Protein AF-A0A7V9Q8P8-F1 (afdb_monomer)

Radius of gyration: 16.2 Å; Cα contacts (8 Å, |Δi|>4): 180; chains: 1; bounding box: 43×27×48 Å

Structure (mmCIF, N/CA/C/O backbone):
data_AF-A0A7V9Q8P8-F1
#
_entry.id   AF-A0A7V9Q8P8-F1
#
loop_
_atom_site.group_PDB
_atom_site.id
_atom_site.type_symbol
_atom_site.label_atom_id
_atom_site.label_alt_id
_atom_site.label_comp_id
_atom_site.label_asym_id
_atom_site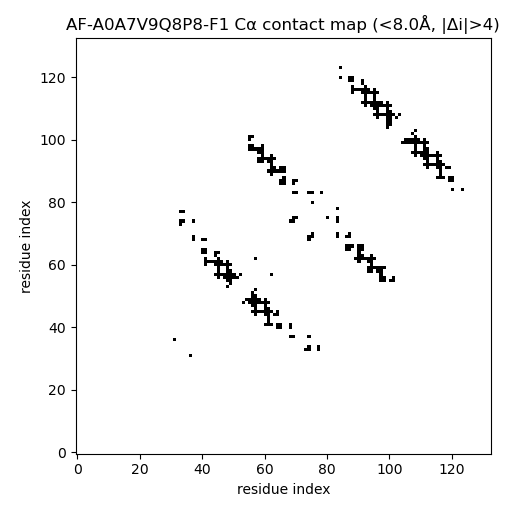.label_entity_id
_atom_site.label_seq_id
_atom_site.pdbx_PDB_ins_code
_atom_site.Cartn_x
_atom_site.Cartn_y
_atom_site.Cartn_z
_atom_site.occupancy
_atom_site.B_iso_or_equiv
_atom_site.auth_seq_id
_atom_site.auth_comp_id
_atom_site.auth_asym_id
_atom_site.auth_atom_id
_atom_site.pdbx_PDB_model_num
ATOM 1 N N . MET A 1 1 ? -19.567 -7.572 22.073 1.00 55.16 1 MET A N 1
ATOM 2 C CA . MET A 1 1 ? -18.887 -6.733 21.053 1.00 55.16 1 MET A CA 1
ATOM 3 C C . MET A 1 1 ? -17.625 -7.360 20.450 1.00 55.16 1 MET A C 1
ATOM 5 O O . MET A 1 1 ? -17.459 -7.290 19.243 1.00 55.16 1 MET A O 1
ATOM 9 N N . LYS A 1 2 ? -16.759 -8.031 21.229 1.00 57.59 2 LYS A N 1
ATOM 10 C CA . LYS A 1 2 ? -15.504 -8.636 20.722 1.00 57.59 2 LYS A CA 1
ATOM 11 C C . LYS A 1 2 ? -15.704 -9.673 19.598 1.00 57.59 2 LYS A C 1
ATOM 13 O O . LYS A 1 2 ? -14.957 -9.669 18.631 1.00 57.59 2 LYS A O 1
ATOM 18 N N . LYS A 1 3 ? -16.758 -10.496 19.683 1.00 60.44 3 LYS A N 1
ATOM 19 C CA . LYS A 1 3 ? -17.111 -11.499 18.655 1.00 60.44 3 LYS A CA 1
ATOM 20 C C . LYS A 1 3 ? -17.473 -10.867 17.302 1.00 60.44 3 LYS A C 1
ATOM 22 O O . LYS A 1 3 ? -17.084 -11.381 16.265 1.00 60.44 3 LYS A O 1
ATOM 27 N N . LEU A 1 4 ? -18.148 -9.717 17.330 1.00 77.25 4 LEU A N 1
ATOM 28 C CA . LEU A 1 4 ? -18.553 -8.961 16.140 1.00 77.25 4 LEU A CA 1
ATOM 29 C C . LEU A 1 4 ? -17.339 -8.298 15.468 1.00 77.25 4 LEU A C 1
ATOM 31 O O . LEU A 1 4 ? -17.228 -8.279 14.248 1.00 77.25 4 LEU A O 1
ATOM 35 N N . LEU A 1 5 ? -16.378 -7.847 16.278 1.00 76.25 5 LEU A N 1
ATOM 36 C CA . LEU A 1 5 ? -15.117 -7.273 15.811 1.00 76.25 5 LEU A CA 1
ATOM 37 C C . LEU A 1 5 ? -14.227 -8.341 15.145 1.00 76.25 5 LEU A C 1
ATOM 39 O O . LEU A 1 5 ? -13.678 -8.104 14.073 1.00 76.25 5 LEU A O 1
ATOM 43 N N . ILE A 1 6 ? -14.157 -9.549 15.717 1.00 84.44 6 ILE A N 1
ATOM 44 C CA . ILE A 1 6 ? -13.455 -10.700 15.114 1.00 84.44 6 ILE A CA 1
ATOM 45 C C . ILE A 1 6 ? -14.107 -11.098 13.785 1.00 84.44 6 ILE A C 1
ATOM 47 O O . ILE A 1 6 ? -13.407 -11.297 12.796 1.00 84.44 6 ILE A O 1
ATOM 51 N N . LEU A 1 7 ? -15.440 -11.144 13.736 1.00 86.19 7 LEU A N 1
ATOM 52 C CA . LEU A 1 7 ? -16.186 -11.512 12.532 1.00 86.19 7 LEU A CA 1
ATOM 53 C C . LEU A 1 7 ? -16.000 -10.480 11.410 1.00 86.19 7 LEU A C 1
ATOM 55 O O . LEU A 1 7 ? -15.739 -10.858 10.273 1.00 86.19 7 LEU A O 1
ATOM 59 N N . MET A 1 8 ? -16.006 -9.185 11.740 1.00 77.31 8 MET A N 1
ATOM 60 C CA . MET A 1 8 ? -15.659 -8.111 10.802 1.00 77.31 8 MET A CA 1
ATOM 61 C C . MET A 1 8 ? -14.211 -8.202 10.312 1.00 77.31 8 MET A C 1
ATOM 63 O O . MET A 1 8 ? -13.951 -8.005 9.129 1.00 77.31 8 MET A O 1
ATOM 67 N N . THR A 1 9 ? -13.269 -8.550 11.190 1.00 81.00 9 THR A N 1
ATOM 68 C CA . THR A 1 9 ? -11.854 -8.683 10.813 1.00 81.00 9 THR A CA 1
ATOM 69 C C . THR A 1 9 ? -11.650 -9.874 9.874 1.00 81.00 9 THR A C 1
ATOM 71 O O . THR A 1 9 ? -10.979 -9.736 8.855 1.00 81.00 9 THR A O 1
ATOM 74 N N . CYS A 1 10 ? -12.293 -11.012 10.159 1.00 81.69 10 CYS A N 1
ATOM 75 C CA . CYS A 1 10 ? -12.321 -12.172 9.267 1.00 81.69 10 CYS A CA 1
ATOM 76 C C . CYS A 1 10 ? -12.969 -11.842 7.923 1.00 81.69 10 CYS A C 1
ATOM 78 O O . CYS A 1 10 ? -12.439 -12.235 6.890 1.00 81.69 10 CYS A O 1
ATOM 80 N N . PHE A 1 11 ? -14.075 -11.095 7.918 1.00 81.44 11 PHE A N 1
ATOM 81 C CA . PHE A 1 11 ? -14.771 -10.725 6.688 1.00 81.44 11 PHE A CA 1
ATOM 82 C C . PHE A 1 11 ? -13.923 -9.807 5.801 1.00 81.44 11 PHE A C 1
ATOM 84 O O . PHE A 1 11 ? -13.842 -10.023 4.596 1.00 81.44 11 PHE A O 1
ATOM 91 N N . VAL A 1 12 ? -13.221 -8.834 6.390 1.00 79.44 12 VAL A N 1
ATOM 92 C CA . VAL A 1 12 ? -12.267 -7.980 5.663 1.00 79.44 12 VAL A CA 1
ATOM 93 C C . VAL A 1 12 ? -11.107 -8.809 5.112 1.00 79.44 12 VAL A C 1
ATOM 95 O O . VAL A 1 12 ? -10.724 -8.624 3.960 1.00 79.44 12 VAL A O 1
ATOM 98 N N . PHE A 1 13 ? -10.582 -9.763 5.886 1.00 75.88 13 PHE A N 1
ATOM 99 C CA . PHE A 1 13 ? -9.519 -10.658 5.422 1.00 75.88 13 PHE A CA 1
ATOM 100 C C . PHE A 1 13 ? -9.981 -11.537 4.253 1.00 75.88 13 PHE A C 1
ATOM 102 O O . PHE A 1 13 ? -9.277 -11.657 3.249 1.00 75.88 13 PHE A O 1
ATOM 109 N N . LEU A 1 14 ? -11.195 -12.084 4.344 1.00 73.44 14 LEU A N 1
ATOM 110 C CA . LEU A 1 14 ? -11.814 -12.885 3.293 1.00 73.44 14 LEU A CA 1
ATOM 111 C C . LEU A 1 14 ? -12.045 -12.045 2.029 1.00 73.44 14 LEU A C 1
ATOM 113 O O . LEU A 1 14 ? -11.663 -12.457 0.940 1.00 73.44 14 LEU A O 1
ATOM 117 N N . ALA A 1 15 ? -12.573 -10.827 2.176 1.00 65.06 15 ALA A N 1
ATOM 118 C CA . ALA A 1 15 ? -12.773 -9.899 1.068 1.00 65.06 15 ALA A CA 1
ATOM 119 C C . ALA A 1 15 ? -11.447 -9.541 0.382 1.00 65.06 15 ALA A C 1
ATOM 121 O O . ALA A 1 15 ? -11.392 -9.516 -0.842 1.00 65.06 15 ALA A O 1
ATOM 122 N N . THR A 1 16 ? -10.357 -9.339 1.136 1.00 63.81 16 THR A N 1
ATOM 123 C CA . THR A 1 16 ? -9.025 -9.107 0.547 1.00 63.81 16 THR A CA 1
ATOM 124 C C . THR A 1 16 ? -8.431 -10.342 -0.128 1.00 63.81 16 THR A C 1
ATOM 126 O O . THR A 1 16 ? -7.683 -10.196 -1.092 1.00 63.81 16 THR A O 1
ATOM 129 N N . ALA A 1 17 ? -8.768 -11.549 0.335 1.00 58.41 17 ALA A N 1
ATOM 130 C CA . ALA A 1 17 ? -8.324 -12.799 -0.278 1.00 58.41 17 ALA A CA 1
ATOM 131 C C . ALA A 1 17 ? -9.056 -13.099 -1.600 1.00 58.41 17 ALA A C 1
ATOM 133 O O . ALA A 1 17 ? -8.486 -13.737 -2.480 1.00 58.41 17 ALA A O 1
ATOM 134 N N . VAL A 1 18 ? -10.286 -12.596 -1.759 1.00 54.59 18 VAL A N 1
ATOM 135 C CA . VAL A 1 18 ? -11.119 -12.746 -2.969 1.00 54.59 18 VAL A CA 1
ATOM 136 C C . VAL A 1 18 ? -10.808 -11.683 -4.038 1.00 54.59 18 VAL A C 1
ATOM 138 O O . VAL A 1 18 ? -11.360 -11.729 -5.131 1.00 54.59 18 VAL A O 1
ATOM 141 N N . VAL A 1 19 ? -9.853 -10.772 -3.802 1.00 54.56 19 VAL A N 1
ATOM 142 C CA . VAL A 1 19 ? -9.322 -9.894 -4.860 1.00 54.56 19 VAL A CA 1
ATOM 143 C C . VAL A 1 19 ? -8.101 -10.532 -5.548 1.00 54.56 19 VAL A C 1
ATOM 145 O O . VAL A 1 19 ? -6.974 -10.072 -5.338 1.00 54.56 19 VAL A O 1
ATOM 148 N N . PRO A 1 20 ? -8.274 -11.539 -6.425 1.00 51.44 20 PRO A N 1
ATOM 149 C CA . PRO A 1 20 ? -7.340 -11.690 -7.526 1.00 51.44 20 PRO A CA 1
ATOM 150 C C . PRO A 1 20 ? -8.034 -11.567 -8.891 1.00 51.44 20 PRO A C 1
ATOM 152 O O . PRO A 1 20 ? -9.192 -11.923 -9.077 1.00 51.44 20 PRO A O 1
ATOM 155 N N . GLU A 1 21 ? -7.244 -11.080 -9.851 1.00 46.03 21 GLU A N 1
ATOM 156 C CA . GLU A 1 21 ? -7.472 -11.125 -11.301 1.00 46.03 21 GLU A CA 1
ATOM 157 C C . GLU A 1 21 ? -8.344 -10.041 -11.976 1.00 46.03 21 GLU A C 1
ATOM 159 O O . GLU A 1 21 ? -9.169 -10.334 -12.831 1.00 46.03 21 GLU A O 1
ATOM 164 N N . THR A 1 22 ? -8.028 -8.750 -11.789 1.00 43.94 22 THR A N 1
ATOM 165 C CA . THR A 1 22 ? -8.180 -7.772 -12.901 1.00 43.94 22 THR A CA 1
ATOM 166 C C . THR A 1 22 ? -6.917 -7.749 -13.775 1.00 43.94 22 THR A C 1
ATOM 168 O O . THR A 1 22 ? -6.278 -6.721 -13.994 1.00 43.94 22 THR A O 1
ATOM 171 N N . PHE A 1 23 ? -6.523 -8.916 -14.291 1.00 47.50 23 PHE A N 1
ATOM 172 C CA . PHE A 1 23 ? -5.478 -9.062 -15.310 1.00 47.50 23 PHE A CA 1
ATOM 173 C C . PHE A 1 23 ? -6.111 -9.252 -16.693 1.00 47.50 23 PHE A C 1
ATOM 175 O O . PHE A 1 23 ? -5.845 -10.217 -17.396 1.00 47.50 23 PHE A O 1
ATOM 182 N N . GLY A 1 24 ? -6.941 -8.296 -17.103 1.00 44.47 24 GLY A N 1
ATOM 183 C CA . GLY A 1 24 ? -7.595 -8.296 -18.412 1.00 44.47 24 GLY A CA 1
ATOM 184 C C . GLY A 1 24 ? -7.437 -6.961 -19.124 1.00 44.47 24 GLY A C 1
ATOM 185 O O . GLY A 1 24 ? -8.420 -6.400 -19.582 1.00 44.47 24 GLY A O 1
ATOM 186 N N . GLN A 1 25 ? -6.231 -6.384 -19.153 1.00 53.47 25 GLN A N 1
ATOM 187 C CA . GLN A 1 25 ? -5.992 -5.178 -19.949 1.00 53.47 25 GLN A CA 1
ATOM 188 C C . GLN A 1 25 ? -5.142 -5.538 -21.165 1.00 53.47 25 GLN A C 1
ATOM 190 O O . GLN A 1 25 ? -3.939 -5.803 -21.044 1.00 53.47 25 GLN A O 1
ATOM 195 N N . ASP A 1 26 ? -5.805 -5.564 -22.322 1.00 45.38 26 ASP A N 1
ATOM 196 C CA . ASP A 1 26 ? -5.237 -5.889 -23.624 1.00 45.38 26 ASP A CA 1
ATOM 197 C C . ASP A 1 26 ? -3.887 -5.217 -23.858 1.00 45.38 26 ASP A C 1
ATOM 199 O O . ASP A 1 26 ? -3.668 -4.031 -23.578 1.00 45.38 26 ASP A O 1
ATOM 203 N N . ARG A 1 27 ? -2.948 -5.997 -24.404 1.00 51.69 27 ARG A N 1
ATOM 204 C CA . ARG A 1 27 ? -1.579 -5.569 -24.709 1.00 51.69 27 ARG A CA 1
ATOM 205 C C . ARG A 1 27 ? -1.546 -4.618 -25.912 1.00 51.69 27 ARG A C 1
ATOM 207 O O . ARG A 1 27 ? -0.814 -4.852 -26.868 1.00 51.69 27 ARG A O 1
ATOM 214 N N . ARG A 1 28 ? -2.228 -3.471 -25.853 1.00 53.78 28 ARG A N 1
ATOM 215 C CA . ARG A 1 28 ? -1.874 -2.352 -26.732 1.00 53.78 28 ARG A CA 1
ATOM 216 C C . ARG A 1 28 ? -0.509 -1.810 -26.300 1.00 53.78 28 ARG A C 1
ATOM 218 O O . ARG A 1 28 ? -0.310 -1.332 -25.173 1.00 53.78 28 ARG A O 1
ATOM 225 N N . ARG A 1 29 ? 0.473 -1.896 -27.207 1.00 54.12 29 ARG A N 1
ATOM 226 C CA . ARG A 1 29 ? 1.739 -1.146 -27.123 1.00 54.12 29 ARG A CA 1
ATOM 227 C C . ARG A 1 29 ? 1.372 0.340 -27.067 1.00 54.12 29 ARG A C 1
ATOM 229 O O . ARG A 1 29 ? 1.095 0.948 -28.092 1.00 54.12 29 ARG A O 1
ATOM 236 N N . SER A 1 30 ? 1.313 0.931 -25.873 1.00 58.28 30 SER A N 1
ATOM 237 C CA . SER A 1 30 ? 1.086 2.377 -25.779 1.00 58.28 30 SER A CA 1
ATOM 238 C C . SER A 1 30 ? 2.351 3.091 -26.204 1.00 58.28 30 SER A C 1
ATOM 240 O O . SER A 1 30 ? 3.446 2.689 -25.809 1.00 58.28 30 SER A O 1
ATOM 242 N N . ARG A 1 31 ? 2.174 4.215 -26.888 1.00 63.31 31 ARG A N 1
ATOM 243 C CA . ARG A 1 31 ? 3.258 5.120 -27.273 1.00 63.31 31 ARG A CA 1
ATOM 244 C C . ARG A 1 31 ? 3.909 5.835 -26.076 1.00 63.31 31 ARG A C 1
ATOM 246 O O . ARG A 1 31 ? 4.989 6.391 -26.209 1.00 63.31 31 ARG A O 1
ATOM 253 N N . PHE A 1 32 ? 3.289 5.781 -24.895 1.00 67.06 32 PHE A N 1
ATOM 254 C CA . PHE A 1 32 ? 3.815 6.390 -23.672 1.00 67.06 32 PHE A CA 1
ATOM 255 C C . PHE A 1 32 ? 5.030 5.652 -23.090 1.00 67.06 32 PHE A C 1
ATOM 257 O O . PHE A 1 32 ? 5.045 4.421 -22.976 1.00 67.06 32 PHE A O 1
ATOM 264 N N . GLY A 1 33 ? 6.027 6.432 -22.659 1.00 72.88 33 GLY A N 1
ATOM 265 C CA . GLY A 1 33 ? 7.234 5.948 -21.995 1.00 72.88 33 GLY A CA 1
ATOM 266 C C . GLY A 1 33 ? 6.956 5.078 -20.760 1.00 72.88 33 GLY A C 1
ATOM 267 O O . GLY A 1 33 ? 5.970 5.211 -20.040 1.00 72.88 33 GLY A O 1
ATOM 268 N N . ARG A 1 34 ? 7.865 4.147 -20.459 1.00 76.00 34 ARG A N 1
ATOM 269 C CA . ARG A 1 34 ? 7.672 3.173 -19.364 1.00 76.00 34 ARG A CA 1
ATOM 270 C C . ARG A 1 34 ? 7.591 3.830 -17.974 1.00 76.00 34 ARG A C 1
ATOM 272 O O . ARG A 1 34 ? 6.928 3.296 -17.083 1.00 76.00 34 ARG A O 1
ATOM 279 N N . LYS A 1 35 ? 8.233 4.993 -17.795 1.00 80.44 35 LYS A N 1
ATOM 280 C CA . LYS A 1 35 ? 8.140 5.810 -16.573 1.00 80.44 35 LYS A CA 1
ATOM 281 C C . LYS A 1 35 ? 6.766 6.472 -16.440 1.00 80.44 35 LYS A C 1
ATOM 283 O O . LYS A 1 35 ? 6.176 6.379 -15.369 1.00 80.44 35 LYS A O 1
ATOM 288 N N . SER A 1 36 ? 6.222 7.032 -17.524 1.00 82.75 36 SER A N 1
ATOM 289 C CA . SER A 1 36 ? 4.890 7.648 -17.502 1.00 82.75 36 SER A CA 1
ATOM 290 C C . SER A 1 36 ? 3.788 6.618 -17.275 1.00 82.75 36 SER A C 1
ATOM 292 O O . SER A 1 36 ? 2.871 6.896 -16.520 1.00 82.75 36 SER A O 1
ATOM 294 N N . ARG A 1 37 ? 3.924 5.381 -17.776 1.00 81.25 37 ARG A N 1
ATOM 295 C CA . ARG A 1 37 ? 3.026 4.276 -17.382 1.00 81.25 37 ARG A CA 1
ATOM 296 C C . ARG A 1 37 ? 3.050 3.983 -15.883 1.00 81.25 37 ARG A C 1
ATOM 298 O O . ARG A 1 37 ? 2.012 3.710 -15.300 1.00 81.25 37 ARG A O 1
ATOM 305 N N . THR A 1 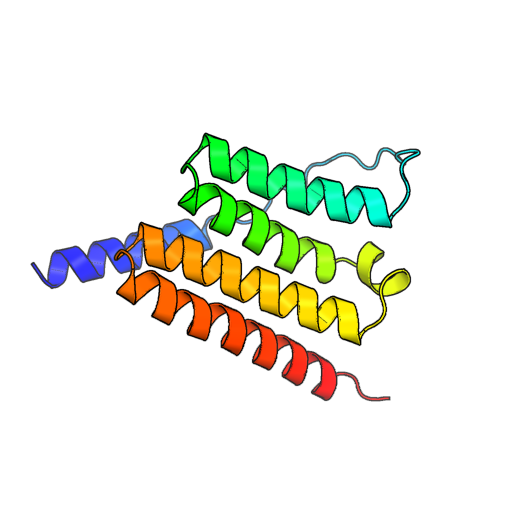38 ? 4.231 3.995 -15.267 1.00 84.69 38 THR A N 1
ATOM 306 C CA . THR A 1 38 ? 4.363 3.736 -13.822 1.00 84.69 38 THR A CA 1
ATOM 307 C C . THR A 1 38 ? 3.682 4.852 -13.033 1.00 84.69 38 THR A C 1
ATOM 309 O O . THR A 1 38 ? 2.898 4.565 -12.136 1.00 84.69 38 THR A O 1
ATOM 312 N N . ALA A 1 39 ? 3.915 6.108 -13.423 1.00 86.38 39 ALA A N 1
ATOM 313 C CA . ALA A 1 39 ? 3.245 7.262 -12.834 1.00 86.38 39 ALA A CA 1
ATOM 314 C C . ALA A 1 39 ? 1.724 7.229 -13.058 1.00 86.38 39 ALA A C 1
ATOM 316 O O . ALA A 1 39 ? 0.981 7.486 -12.124 1.00 86.38 39 ALA A O 1
ATOM 317 N N . ALA A 1 40 ? 1.258 6.840 -14.246 1.00 87.44 40 ALA A N 1
ATOM 318 C CA . ALA A 1 40 ? -0.164 6.736 -14.564 1.00 87.44 40 ALA A CA 1
ATOM 319 C C . ALA A 1 40 ? -0.869 5.635 -13.764 1.00 87.44 40 ALA A C 1
ATOM 321 O O . ALA A 1 40 ? -1.998 5.829 -13.342 1.00 87.44 40 ALA A O 1
ATOM 322 N N . ILE A 1 41 ? -0.210 4.500 -13.506 1.00 87.81 41 ILE A N 1
ATOM 323 C CA . ILE A 1 41 ? -0.768 3.455 -12.633 1.00 87.81 41 ILE A CA 1
ATOM 324 C C . ILE A 1 41 ? -0.903 3.983 -11.202 1.00 87.81 41 ILE A C 1
ATOM 326 O O . ILE A 1 41 ? -1.943 3.801 -10.581 1.00 87.81 41 ILE A O 1
ATOM 330 N N . ILE A 1 42 ? 0.128 4.661 -10.692 1.00 90.12 42 ILE A N 1
ATOM 331 C CA . ILE A 1 42 ? 0.126 5.223 -9.334 1.00 90.12 42 ILE A CA 1
ATOM 332 C C . ILE A 1 42 ? -0.926 6.322 -9.197 1.00 90.12 42 ILE A C 1
ATOM 334 O O . ILE A 1 42 ? -1.752 6.271 -8.292 1.00 90.12 42 ILE A O 1
ATOM 338 N N . GLY A 1 43 ? -0.912 7.289 -10.114 1.00 89.50 43 GLY A N 1
ATOM 339 C CA . GLY A 1 43 ? -1.858 8.397 -10.149 1.00 89.50 43 GLY A CA 1
ATOM 340 C C . GLY A 1 43 ? -3.284 7.916 -10.384 1.00 89.50 43 GLY A C 1
ATOM 341 O O . GLY A 1 43 ? -4.181 8.329 -9.666 1.00 89.50 43 GLY A O 1
ATOM 342 N N . GLY A 1 44 ? -3.491 6.978 -11.310 1.00 88.75 44 GLY A N 1
ATOM 343 C CA . GLY A 1 44 ? -4.795 6.369 -11.565 1.00 88.75 44 GLY A CA 1
ATOM 344 C C . GLY A 1 44 ? -5.332 5.616 -10.350 1.00 88.75 44 GLY A C 1
ATOM 345 O O . GLY A 1 44 ? -6.488 5.797 -9.990 1.00 88.75 44 GLY A O 1
ATOM 346 N N . GLY A 1 45 ? -4.483 4.846 -9.661 1.00 86.44 45 GLY A N 1
ATOM 347 C CA . GLY A 1 45 ? -4.849 4.188 -8.406 1.00 86.44 45 GLY A CA 1
ATOM 348 C C . GLY A 1 45 ? -5.192 5.185 -7.298 1.00 86.44 45 GLY A C 1
ATOM 349 O O . GLY A 1 45 ? -6.178 4.996 -6.593 1.00 86.44 45 GLY A O 1
ATOM 350 N N . ALA A 1 46 ? -4.426 6.270 -7.168 1.00 90.94 46 ALA A N 1
ATOM 351 C CA . ALA A 1 46 ? -4.705 7.328 -6.201 1.00 90.94 46 ALA A CA 1
ATOM 352 C C . ALA A 1 46 ? -6.023 8.051 -6.503 1.00 90.94 46 ALA A C 1
ATOM 354 O O . ALA A 1 46 ? -6.816 8.252 -5.593 1.00 90.94 46 ALA A O 1
ATOM 355 N N . VAL A 1 47 ? -6.283 8.398 -7.765 1.00 91.06 47 VAL A N 1
ATOM 356 C CA . VAL A 1 47 ? -7.525 9.060 -8.188 1.00 91.06 47 VAL A CA 1
ATOM 357 C C . VAL A 1 47 ? -8.724 8.138 -7.988 1.00 91.06 47 VAL A C 1
ATOM 359 O O . VAL A 1 47 ? -9.689 8.542 -7.352 1.00 91.06 47 VAL A O 1
ATOM 362 N N . ALA A 1 48 ? -8.654 6.887 -8.448 1.00 91.19 48 ALA A N 1
ATOM 363 C CA . ALA A 1 48 ? -9.729 5.917 -8.244 1.00 91.19 48 ALA A CA 1
ATOM 364 C C . ALA A 1 48 ? -10.008 5.695 -6.750 1.00 91.19 48 ALA A C 1
ATOM 366 O O . ALA A 1 48 ? -11.155 5.712 -6.310 1.00 91.19 48 ALA A O 1
ATOM 367 N N . GLY A 1 49 ? -8.950 5.566 -5.948 1.00 83.75 49 GLY A N 1
ATOM 368 C CA . GLY A 1 49 ? -9.066 5.486 -4.499 1.00 83.75 49 GLY A CA 1
ATOM 369 C C . GLY A 1 49 ? -9.680 6.746 -3.884 1.00 83.75 49 GLY A C 1
ATOM 370 O O . GLY A 1 49 ? -10.518 6.640 -2.993 1.00 83.75 49 GLY A O 1
ATOM 371 N N . ALA A 1 50 ? -9.307 7.932 -4.367 1.00 90.06 50 ALA A N 1
ATOM 372 C CA . ALA A 1 50 ? -9.857 9.201 -3.901 1.00 90.06 50 ALA A CA 1
ATOM 373 C C . ALA A 1 50 ? -11.358 9.312 -4.171 1.00 90.06 50 ALA A C 1
ATOM 375 O O . ALA A 1 50 ? -12.105 9.742 -3.297 1.00 90.06 50 ALA A O 1
ATOM 376 N N . LEU A 1 51 ? -11.797 8.878 -5.353 1.00 90.69 51 LEU A N 1
ATOM 377 C CA . LEU A 1 51 ? -13.209 8.869 -5.726 1.00 90.69 51 LEU A CA 1
ATOM 378 C C . LEU A 1 51 ? -14.031 7.930 -4.833 1.00 90.69 51 LEU A C 1
ATOM 380 O O . LEU A 1 51 ? -15.154 8.263 -4.477 1.00 90.69 51 LEU A O 1
ATOM 384 N N . LEU A 1 52 ? -13.469 6.783 -4.437 1.00 87.62 52 LEU A N 1
ATOM 385 C CA . LEU A 1 52 ? -14.179 5.784 -3.631 1.00 87.62 52 LEU A CA 1
ATOM 386 C C . LEU A 1 52 ? -14.141 6.053 -2.122 1.00 87.62 52 LEU A C 1
ATOM 388 O O . LEU A 1 52 ? -15.064 5.677 -1.407 1.00 87.62 52 LEU A O 1
ATOM 392 N N . GLY A 1 53 ? -13.064 6.651 -1.611 1.00 81.88 53 GLY A N 1
ATOM 393 C CA . GLY A 1 53 ? -12.821 6.745 -0.167 1.00 81.88 53 GLY A CA 1
ATOM 394 C C . GLY A 1 53 ? -12.190 8.056 0.291 1.00 81.88 53 GLY A C 1
ATOM 395 O O . GLY A 1 53 ? -11.584 8.099 1.367 1.00 81.88 53 GLY A O 1
ATOM 396 N N . GLY A 1 54 ? -12.263 9.106 -0.528 1.00 90.50 54 GLY A N 1
ATOM 397 C CA . GLY A 1 54 ? -11.665 10.408 -0.247 1.00 90.50 54 GLY A CA 1
ATOM 398 C C . GLY A 1 54 ? -10.155 10.320 -0.020 1.00 90.50 54 GLY A C 1
ATOM 399 O O . GLY A 1 54 ? -9.450 9.486 -0.585 1.00 90.50 54 GLY A O 1
ATOM 400 N N . THR A 1 55 ? -9.628 11.154 0.870 1.00 87.94 55 THR A N 1
ATOM 401 C CA . THR A 1 55 ? -8.185 11.208 1.169 1.00 87.94 55 THR A CA 1
ATOM 402 C C . THR A 1 55 ? -7.613 9.875 1.662 1.00 87.94 55 THR A C 1
ATOM 404 O O . THR A 1 55 ? -6.484 9.519 1.319 1.00 87.94 55 THR A O 1
ATOM 407 N N . LYS A 1 56 ? -8.397 9.096 2.417 1.00 89.19 56 LYS A N 1
ATOM 408 C CA . LYS A 1 56 ? -7.994 7.763 2.889 1.00 89.19 56 LYS A CA 1
ATOM 409 C C . LYS A 1 56 ? -7.921 6.780 1.727 1.00 89.19 56 LYS A C 1
ATOM 411 O O . LYS A 1 56 ? -6.917 6.091 1.572 1.00 89.19 56 LYS A O 1
ATOM 416 N N . GLY A 1 57 ? -8.949 6.763 0.883 1.00 79.12 57 GLY A N 1
ATOM 417 C CA . GLY A 1 57 ? -8.984 5.933 -0.315 1.00 79.12 57 GLY A CA 1
ATOM 418 C C . GLY A 1 57 ? -7.864 6.283 -1.297 1.00 79.12 57 GLY A C 1
ATOM 419 O O . GLY A 1 57 ? -7.253 5.378 -1.856 1.00 79.12 57 GLY A O 1
ATOM 420 N N . ALA A 1 58 ? -7.499 7.561 -1.428 1.00 88.56 58 ALA A N 1
ATOM 421 C CA . ALA A 1 58 ? -6.365 7.998 -2.243 1.00 88.56 58 ALA A CA 1
ATOM 422 C C . ALA A 1 58 ? -5.033 7.406 -1.757 1.00 88.56 58 ALA A C 1
ATOM 424 O O . ALA A 1 58 ? -4.225 6.938 -2.561 1.00 88.56 58 ALA A O 1
ATOM 425 N N . ALA A 1 59 ? -4.819 7.377 -0.438 1.00 88.00 59 ALA A N 1
ATOM 426 C CA . ALA A 1 59 ? -3.635 6.769 0.165 1.00 88.00 59 ALA A CA 1
ATOM 427 C C . ALA A 1 59 ? -3.602 5.244 -0.041 1.00 88.00 59 ALA A C 1
ATOM 429 O O . ALA A 1 59 ? -2.549 4.692 -0.364 1.00 88.00 59 ALA A O 1
ATOM 430 N N . ILE A 1 60 ? -4.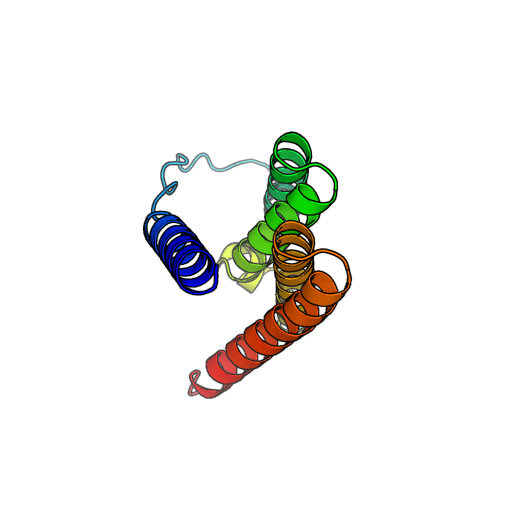755 4.572 0.060 1.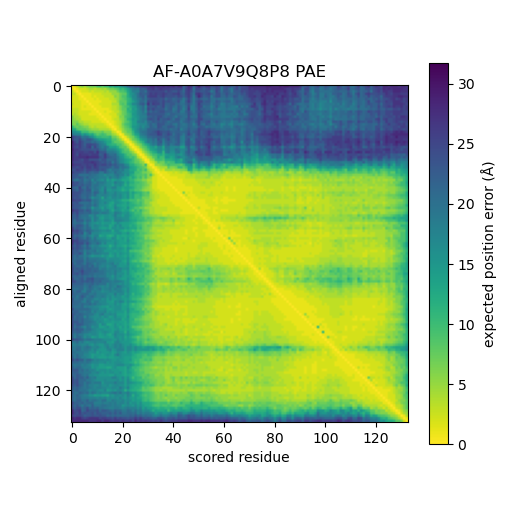00 89.38 60 ILE A N 1
ATOM 431 C CA . ILE A 1 60 ? -4.888 3.130 -0.203 1.00 89.38 60 ILE A CA 1
ATOM 432 C C . ILE A 1 60 ? -4.611 2.824 -1.677 1.00 89.38 60 ILE A C 1
ATOM 434 O O . ILE A 1 60 ? -3.740 2.012 -1.992 1.00 89.38 60 ILE A O 1
ATOM 438 N N . GLY A 1 61 ? -5.318 3.495 -2.584 1.00 87.94 61 GLY A N 1
ATOM 439 C CA . GLY A 1 61 ? -5.230 3.262 -4.020 1.00 87.94 61 GLY A CA 1
ATOM 440 C C . GLY A 1 61 ? -3.873 3.662 -4.593 1.00 87.94 61 GLY A C 1
ATOM 441 O O . GLY A 1 61 ? -3.252 2.884 -5.316 1.00 87.94 61 GLY A O 1
ATOM 442 N N . GLY A 1 62 ? -3.351 4.829 -4.210 1.00 89.00 62 GLY A N 1
ATOM 443 C CA . GLY A 1 62 ? -2.030 5.303 -4.619 1.00 89.00 62 GLY A CA 1
ATOM 444 C C . GLY A 1 62 ? -0.901 4.477 -4.009 1.00 89.00 62 GLY A C 1
ATOM 445 O O . GLY A 1 62 ? 0.041 4.098 -4.710 1.00 89.00 62 GLY A O 1
ATOM 446 N N . GLY A 1 63 ? -1.007 4.130 -2.724 1.00 86.81 63 GLY A N 1
ATOM 447 C CA . GLY A 1 63 ? -0.041 3.279 -2.037 1.00 86.81 63 GLY A CA 1
ATOM 448 C C . GLY A 1 63 ? 0.024 1.873 -2.635 1.00 86.81 63 GLY A C 1
ATOM 449 O O . GLY A 1 63 ? 1.103 1.402 -3.004 1.00 86.81 63 GLY A O 1
ATOM 450 N N . GLY A 1 64 ? -1.131 1.234 -2.839 1.00 87.88 64 GLY A N 1
ATOM 451 C CA . GLY A 1 64 ? -1.235 -0.098 -3.440 1.00 87.88 64 GLY A CA 1
ATOM 452 C C . GLY A 1 64 ? -0.750 -0.133 -4.881 1.00 87.88 64 GLY A C 1
ATOM 453 O O . GLY A 1 64 ? 0.084 -0.970 -5.243 1.00 87.88 64 GLY A O 1
ATOM 454 N N . ALA A 1 65 ? -1.173 0.843 -5.686 1.00 88.50 65 ALA A N 1
ATOM 455 C CA . ALA A 1 65 ? -0.702 0.990 -7.055 1.00 88.50 65 ALA A CA 1
ATOM 456 C C . ALA A 1 65 ? 0.813 1.235 -7.121 1.00 88.50 65 ALA A C 1
ATOM 458 O O . ALA A 1 65 ? 1.476 0.707 -8.012 1.00 88.50 65 ALA A O 1
ATOM 459 N N . THR A 1 66 ? 1.394 1.956 -6.157 1.00 90.25 66 THR A N 1
ATOM 460 C CA . THR A 1 66 ? 2.850 2.160 -6.061 1.00 90.25 66 THR A CA 1
ATOM 461 C C . THR A 1 66 ? 3.591 0.865 -5.756 1.00 90.25 66 THR A C 1
ATOM 463 O O . THR A 1 66 ? 4.567 0.541 -6.444 1.00 90.25 66 THR A O 1
ATOM 466 N N . VAL A 1 67 ? 3.122 0.086 -4.777 1.00 88.94 67 VAL A N 1
ATOM 467 C CA . VAL A 1 67 ? 3.721 -1.214 -4.432 1.00 88.94 67 VAL A CA 1
ATOM 468 C C . VAL A 1 67 ? 3.695 -2.161 -5.634 1.00 88.94 67 VAL A C 1
ATOM 470 O O . VAL A 1 67 ? 4.705 -2.814 -5.925 1.00 88.94 67 VAL A O 1
ATOM 473 N N . TYR A 1 68 ? 2.586 -2.190 -6.377 1.00 87.44 68 TYR A N 1
ATOM 474 C CA . TYR A 1 68 ? 2.447 -2.979 -7.599 1.00 87.44 68 TYR A CA 1
ATOM 475 C C . TYR A 1 68 ? 3.349 -2.466 -8.734 1.00 87.44 68 TYR A C 1
ATOM 477 O O . TYR A 1 68 ? 4.178 -3.210 -9.276 1.00 87.44 68 TYR A O 1
ATOM 485 N N . ALA A 1 69 ? 3.242 -1.181 -9.082 1.00 87.81 69 ALA A N 1
ATOM 486 C CA . ALA A 1 69 ? 3.915 -0.595 -10.236 1.00 87.81 69 ALA A CA 1
ATOM 487 C C . ALA A 1 69 ? 5.445 -0.670 -10.111 1.00 87.81 69 ALA A C 1
ATOM 489 O O . ALA A 1 69 ? 6.123 -1.013 -11.082 1.00 87.81 69 ALA A O 1
ATOM 490 N N . MET A 1 70 ? 5.993 -0.455 -8.909 1.00 86.69 70 MET A N 1
ATOM 491 C CA . MET A 1 70 ? 7.438 -0.524 -8.644 1.00 86.69 70 MET A CA 1
ATOM 492 C C . MET A 1 70 ? 7.994 -1.956 -8.656 1.00 86.69 70 MET A C 1
ATOM 494 O O . MET A 1 70 ? 9.183 -2.166 -8.935 1.00 86.69 70 MET A O 1
ATOM 498 N N . ASN A 1 71 ? 7.143 -2.958 -8.413 1.00 85.31 71 ASN A N 1
ATOM 499 C CA . ASN A 1 71 ? 7.519 -4.369 -8.477 1.00 85.31 71 ASN A CA 1
ATOM 500 C C . ASN A 1 71 ? 7.400 -4.983 -9.879 1.00 85.31 71 ASN A C 1
ATOM 502 O O . ASN A 1 71 ? 8.021 -6.029 -10.125 1.00 85.31 71 ASN A O 1
ATOM 506 N N . ARG A 1 72 ? 6.682 -4.334 -10.805 1.00 84.38 72 ARG A N 1
ATOM 507 C CA . ARG A 1 72 ? 6.474 -4.788 -12.188 1.00 84.38 72 ARG A CA 1
ATOM 508 C C . ARG A 1 72 ? 7.764 -4.735 -13.015 1.00 84.38 72 ARG A C 1
ATOM 510 O O . ARG A 1 72 ? 8.587 -3.830 -12.876 1.00 84.38 72 ARG A O 1
ATOM 517 N N . GLY A 1 73 ? 7.934 -5.678 -13.948 1.00 77.88 73 GLY A N 1
ATOM 518 C CA . GLY A 1 73 ? 9.145 -5.806 -14.779 1.00 77.88 73 GLY A CA 1
ATOM 519 C C . GLY A 1 73 ? 9.518 -4.562 -15.606 1.00 77.88 73 GLY A C 1
ATOM 520 O O 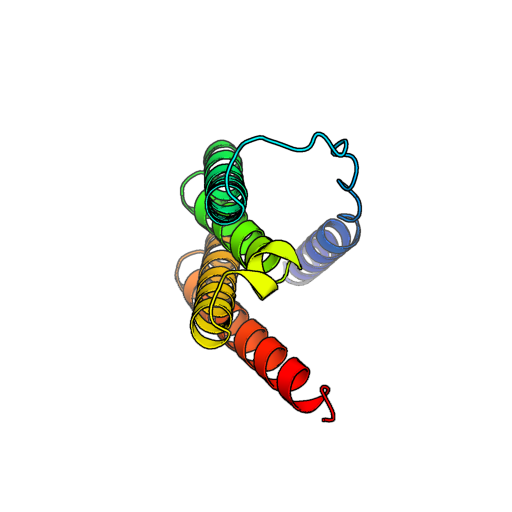. GLY A 1 73 ? 10.690 -4.362 -15.925 1.00 77.88 73 GLY A O 1
ATOM 521 N N . ALA A 1 74 ? 8.552 -3.693 -15.923 1.00 77.56 74 ALA A N 1
ATOM 522 C CA . ALA A 1 74 ? 8.809 -2.412 -16.584 1.00 77.56 74 ALA A CA 1
ATOM 523 C C . ALA A 1 74 ? 9.570 -1.434 -15.673 1.00 77.56 74 ALA A C 1
ATOM 525 O O . ALA A 1 74 ? 10.562 -0.849 -16.108 1.00 77.56 74 ALA A O 1
ATOM 526 N N . ALA A 1 75 ? 9.174 -1.309 -14.404 1.00 80.81 75 ALA A N 1
ATOM 527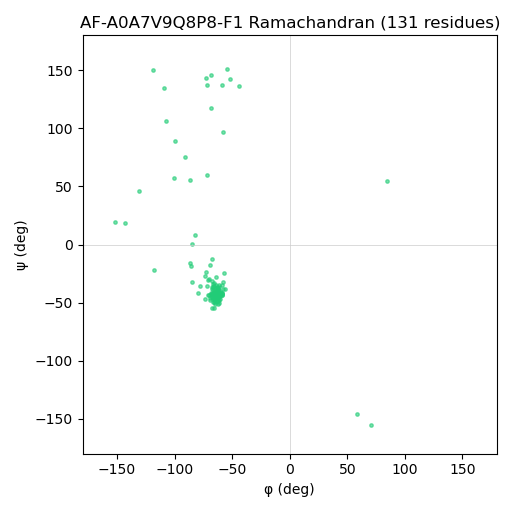 C CA . ALA A 1 75 ? 9.868 -0.454 -13.449 1.00 80.81 75 ALA A CA 1
ATOM 528 C C . ALA A 1 75 ? 11.269 -0.994 -13.129 1.00 80.81 75 ALA A C 1
ATOM 530 O O . ALA A 1 75 ? 12.223 -0.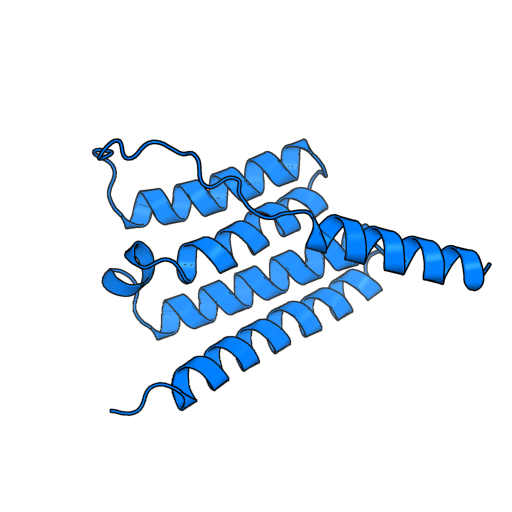222 -13.029 1.00 80.81 75 ALA A O 1
ATOM 531 N N . ARG A 1 76 ? 11.430 -2.325 -13.056 1.00 80.19 76 ARG A N 1
ATOM 532 C CA . ARG A 1 76 ? 12.726 -2.956 -12.741 1.00 80.19 76 ARG A CA 1
ATOM 533 C C . ARG A 1 76 ? 13.854 -2.591 -13.703 1.00 80.19 76 ARG A C 1
ATOM 535 O O . ARG A 1 76 ? 14.995 -2.520 -13.259 1.00 80.19 76 ARG A O 1
ATOM 542 N N . ARG A 1 77 ? 13.520 -2.365 -14.976 1.00 79.50 77 ARG A N 1
ATOM 543 C CA . ARG A 1 77 ? 14.468 -2.034 -16.050 1.00 79.50 77 ARG A CA 1
ATOM 544 C C . ARG A 1 77 ? 14.800 -0.544 -16.156 1.00 79.50 77 ARG A C 1
ATOM 546 O O . ARG A 1 77 ? 15.794 -0.207 -16.773 1.00 79.50 77 ARG A O 1
ATOM 553 N N . ASN A 1 78 ? 13.976 0.338 -15.586 1.00 80.75 78 ASN A N 1
ATOM 554 C CA . ASN A 1 78 ? 14.090 1.790 -15.797 1.00 80.75 78 ASN A CA 1
ATOM 555 C C . ASN A 1 78 ? 14.391 2.581 -14.521 1.00 80.75 78 ASN A C 1
ATOM 557 O O . ASN A 1 78 ? 14.865 3.712 -14.596 1.00 80.75 78 ASN A O 1
ATOM 561 N N . PHE A 1 79 ? 14.093 2.016 -13.350 1.00 83.81 79 PHE A N 1
ATOM 562 C CA . PHE A 1 79 ? 14.360 2.653 -12.068 1.00 83.81 79 PHE A CA 1
ATOM 563 C C . PHE A 1 79 ? 15.489 1.936 -11.338 1.00 83.81 79 PHE A C 1
ATOM 565 O O . PHE A 1 79 ? 15.489 0.702 -11.198 1.00 83.81 79 PHE A O 1
ATOM 572 N N . LYS A 1 80 ? 16.416 2.738 -10.799 1.00 87.06 80 LYS A N 1
ATOM 573 C CA . LYS A 1 80 ? 17.480 2.260 -9.914 1.00 87.06 80 LYS A CA 1
ATOM 574 C C . LYS A 1 80 ? 16.873 1.440 -8.776 1.00 87.06 80 LYS A C 1
ATOM 576 O O . LYS A 1 80 ? 15.801 1.753 -8.253 1.00 87.06 80 LYS A O 1
ATOM 581 N N . ARG A 1 81 ? 17.575 0.377 -8.382 1.00 83.56 81 ARG A N 1
ATOM 582 C CA . ARG A 1 81 ? 17.112 -0.566 -7.351 1.00 83.56 81 ARG A CA 1
ATOM 583 C C . ARG A 1 81 ? 16.790 0.144 -6.029 1.00 83.56 81 ARG A C 1
ATOM 585 O O . ARG A 1 81 ? 15.783 -0.185 -5.412 1.00 83.56 81 ARG A O 1
ATOM 592 N N . ARG A 1 82 ? 17.591 1.150 -5.648 1.00 86.19 82 ARG A N 1
ATOM 593 C CA . ARG A 1 82 ? 17.378 1.979 -4.448 1.00 86.19 82 ARG A CA 1
ATOM 594 C C . ARG A 1 82 ? 16.062 2.758 -4.516 1.00 86.19 82 ARG A C 1
ATOM 596 O O . ARG A 1 82 ? 15.248 2.617 -3.612 1.00 86.19 82 ARG A O 1
ATOM 603 N N . ASN A 1 83 ? 15.810 3.474 -5.613 1.00 87.06 83 ASN A N 1
ATOM 604 C CA . ASN A 1 83 ? 14.585 4.261 -5.799 1.00 87.06 83 ASN A CA 1
ATOM 605 C C . ASN A 1 83 ? 13.338 3.377 -5.795 1.00 87.06 83 ASN A C 1
ATOM 607 O O . ASN A 1 83 ? 12.326 3.756 -5.223 1.00 87.06 83 ASN A O 1
ATOM 611 N N . ARG A 1 84 ? 13.419 2.172 -6.375 1.00 87.94 84 ARG A N 1
ATOM 612 C CA . ARG A 1 84 ? 12.312 1.209 -6.319 1.00 87.94 84 ARG A CA 1
ATOM 613 C C . ARG A 1 84 ? 12.027 0.744 -4.904 1.00 87.94 84 ARG A C 1
ATOM 615 O O . ARG A 1 84 ? 10.871 0.712 -4.525 1.00 87.94 84 ARG A O 1
ATOM 622 N N . THR A 1 85 ? 13.052 0.402 -4.124 1.00 88.44 85 THR A N 1
ATOM 623 C CA . THR A 1 85 ? 12.839 0.006 -2.727 1.00 88.44 85 THR A CA 1
ATOM 624 C C . THR A 1 85 ? 12.246 1.150 -1.913 1.00 88.44 85 THR A C 1
ATOM 626 O O . THR A 1 85 ? 11.282 0.916 -1.199 1.00 88.44 85 THR A O 1
ATOM 629 N N . LEU A 1 86 ? 12.753 2.376 -2.066 1.00 89.00 86 LEU A N 1
ATOM 630 C CA . LEU A 1 86 ? 12.188 3.543 -1.385 1.00 89.00 86 LEU A CA 1
ATOM 631 C C . LEU A 1 86 ? 10.730 3.784 -1.790 1.00 89.00 86 LEU A C 1
ATOM 633 O O . LEU A 1 86 ? 9.889 3.970 -0.923 1.00 89.00 86 LEU A O 1
ATOM 637 N N . ALA A 1 87 ? 10.413 3.700 -3.083 1.00 90.25 87 ALA A N 1
ATOM 638 C CA . ALA A 1 87 ? 9.050 3.874 -3.570 1.00 90.25 87 ALA A CA 1
ATOM 639 C C . ALA A 1 87 ? 8.113 2.739 -3.127 1.00 90.25 87 ALA A C 1
ATOM 641 O O . ALA A 1 87 ? 6.972 3.000 -2.773 1.00 90.25 87 ALA A O 1
ATOM 642 N N . THR A 1 88 ? 8.576 1.486 -3.094 1.00 90.88 88 THR A N 1
ATOM 643 C CA . THR A 1 88 ? 7.793 0.363 -2.557 1.00 90.88 88 THR A CA 1
ATOM 644 C C . THR A 1 88 ? 7.533 0.534 -1.063 1.00 90.88 88 THR A C 1
ATOM 646 O O . THR A 1 88 ? 6.421 0.262 -0.628 1.00 90.88 88 THR A O 1
ATOM 649 N N . VAL A 1 89 ? 8.519 1.009 -0.294 1.00 92.06 89 VAL A N 1
ATOM 650 C CA . VAL A 1 89 ? 8.345 1.289 1.137 1.00 92.06 89 VAL A CA 1
ATOM 651 C C . VAL A 1 89 ? 7.376 2.446 1.339 1.00 92.06 89 VAL A C 1
ATOM 653 O O . VAL A 1 89 ? 6.402 2.282 2.055 1.00 92.06 89 VAL A O 1
ATOM 656 N N . ALA A 1 90 ? 7.567 3.567 0.642 1.00 92.31 90 ALA A N 1
ATOM 657 C CA . ALA A 1 90 ? 6.658 4.709 0.709 1.00 92.31 90 ALA A CA 1
ATOM 658 C C . ALA A 1 90 ? 5.226 4.332 0.290 1.00 92.31 90 ALA A C 1
ATOM 660 O O . ALA A 1 90 ? 4.269 4.716 0.955 1.00 92.31 90 ALA A O 1
ATOM 661 N N . GLY A 1 91 ? 5.078 3.528 -0.767 1.00 90.19 91 GLY A N 1
ATOM 662 C CA . GLY A 1 91 ? 3.790 2.993 -1.202 1.00 90.19 91 GLY A CA 1
ATOM 663 C C . GLY A 1 91 ? 3.155 2.070 -0.161 1.00 90.19 91 GLY A C 1
ATOM 664 O O . GLY A 1 91 ? 1.964 2.185 0.108 1.00 90.19 91 GLY A O 1
ATOM 665 N N . GLY A 1 92 ? 3.949 1.201 0.469 1.00 88.94 92 GLY A N 1
A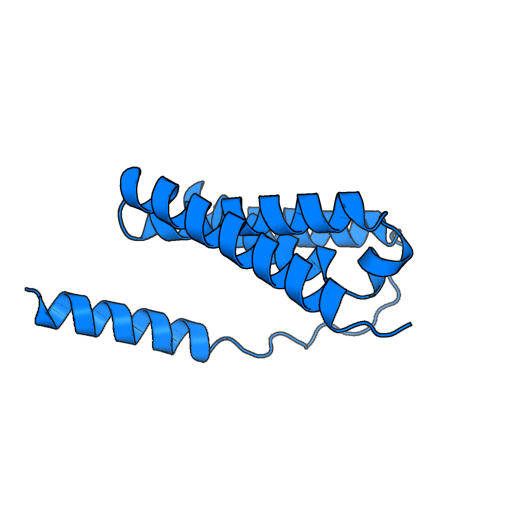TOM 666 C CA . GLY A 1 92 ? 3.506 0.330 1.557 1.00 88.94 92 GLY A CA 1
ATOM 667 C C . GLY A 1 92 ? 3.065 1.112 2.788 1.00 88.94 92 GLY A C 1
ATOM 668 O O . GLY A 1 92 ? 2.011 0.826 3.347 1.00 88.94 92 GLY A O 1
ATOM 669 N N . THR A 1 93 ? 3.827 2.135 3.172 1.00 92.44 93 THR A N 1
ATOM 670 C CA . THR A 1 93 ? 3.488 3.056 4.258 1.00 92.44 93 THR A CA 1
ATOM 671 C C . THR A 1 93 ? 2.196 3.805 3.957 1.00 92.44 93 THR A C 1
ATOM 673 O O . THR A 1 93 ? 1.316 3.837 4.806 1.00 92.44 93 THR A O 1
ATOM 676 N N . ALA A 1 94 ? 2.046 4.373 2.755 1.00 89.88 94 ALA A N 1
ATOM 677 C CA . ALA A 1 94 ? 0.844 5.107 2.360 1.00 89.88 94 ALA A CA 1
ATOM 678 C C . ALA A 1 94 ? -0.395 4.201 2.314 1.00 89.88 94 ALA A C 1
ATOM 680 O O . ALA A 1 94 ? -1.441 4.575 2.841 1.00 89.88 94 ALA A O 1
ATOM 681 N N . LEU A 1 95 ? -0.262 2.988 1.766 1.00 90.81 95 LEU A N 1
ATOM 682 C CA . LEU A 1 95 ? -1.337 1.998 1.769 1.00 90.81 95 LEU A CA 1
ATOM 683 C C . LEU A 1 95 ? -1.716 1.617 3.197 1.00 90.81 95 LEU A C 1
ATOM 685 O O . LEU A 1 95 ? -2.886 1.677 3.556 1.00 90.81 95 LEU A O 1
ATOM 689 N N . GLY A 1 96 ? -0.730 1.265 4.022 1.00 85.81 96 GLY A N 1
ATOM 690 C CA . GLY A 1 96 ? -0.959 0.865 5.404 1.00 85.81 96 GLY A CA 1
ATOM 691 C C . GLY A 1 96 ? -1.566 1.990 6.241 1.00 85.81 96 GLY A C 1
ATOM 692 O O . GLY A 1 96 ? -2.499 1.752 7.003 1.00 85.81 96 GLY A O 1
ATOM 693 N N . ALA A 1 97 ? -1.110 3.229 6.045 1.00 91.19 97 ALA A N 1
ATOM 694 C CA . ALA A 1 97 ? -1.678 4.414 6.675 1.00 91.19 97 ALA A CA 1
ATOM 695 C C . ALA A 1 97 ? -3.119 4.659 6.229 1.00 91.19 97 ALA A C 1
ATOM 697 O O . ALA A 1 97 ? -3.974 4.927 7.066 1.00 91.19 97 ALA A O 1
ATOM 698 N N . GLY A 1 98 ? -3.399 4.541 4.929 1.00 87.25 98 GLY A N 1
ATOM 699 C CA . GLY A 1 98 ? -4.738 4.698 4.373 1.00 87.25 98 GLY A CA 1
ATOM 700 C C . GLY A 1 98 ? -5.712 3.653 4.916 1.00 87.25 98 GLY A C 1
ATOM 701 O O . GLY A 1 98 ? -6.782 4.013 5.407 1.00 87.25 98 GLY A O 1
ATOM 702 N N . VAL A 1 99 ? -5.315 2.374 4.911 1.00 88.31 99 VAL A N 1
ATOM 703 C CA . VAL A 1 99 ? -6.122 1.266 5.450 1.00 88.31 99 VAL A CA 1
ATOM 704 C C . VAL A 1 99 ? -6.317 1.431 6.956 1.00 88.31 99 VAL A C 1
ATOM 706 O O . VAL A 1 99 ? -7.439 1.351 7.447 1.00 88.31 99 VAL A O 1
ATOM 709 N N . GLY A 1 100 ? -5.251 1.736 7.697 1.00 83.75 100 GLY A N 1
ATOM 710 C CA . GLY A 1 100 ? -5.317 1.976 9.136 1.00 83.75 100 GLY A CA 1
ATOM 711 C C . GLY A 1 100 ? -6.202 3.172 9.496 1.00 83.75 100 GLY A C 1
ATOM 712 O O . GLY A 1 100 ? -7.038 3.082 10.392 1.00 83.75 100 GLY A O 1
ATOM 713 N N . ALA A 1 101 ? -6.097 4.277 8.755 1.00 86.94 101 ALA A N 1
ATOM 714 C CA . ALA A 1 101 ? -6.945 5.453 8.930 1.00 86.94 101 ALA A CA 1
ATOM 715 C C . ALA A 1 101 ? -8.420 5.161 8.633 1.00 86.94 101 ALA A C 1
ATOM 717 O O . ALA A 1 101 ? -9.304 5.758 9.260 1.00 86.94 101 ALA A O 1
ATOM 718 N N . ALA A 1 102 ? -8.690 4.290 7.659 1.00 85.00 102 ALA A N 1
ATOM 719 C CA . ALA A 1 102 ? -10.037 3.844 7.328 1.00 85.00 102 ALA A CA 1
ATOM 720 C C . ALA A 1 102 ? -10.609 2.940 8.428 1.00 85.00 102 ALA A C 1
ATOM 722 O O . ALA A 1 102 ? -11.743 3.153 8.841 1.00 85.00 102 ALA A O 1
ATOM 723 N N . ALA A 1 103 ? -9.810 2.009 8.955 1.00 85.94 103 ALA A N 1
ATOM 724 C CA . ALA A 1 103 ? -10.254 1.024 9.938 1.00 85.94 103 ALA A CA 1
ATOM 725 C C . ALA A 1 103 ? -10.378 1.566 11.374 1.00 85.94 103 ALA A C 1
ATOM 727 O O . ALA A 1 103 ? -11.261 1.141 12.111 1.00 85.94 103 ALA A O 1
ATOM 728 N N . GLY A 1 104 ? -9.499 2.478 11.803 1.00 80.88 104 GLY A N 1
ATOM 729 C CA . GLY A 1 104 ? -9.427 2.877 13.218 1.00 80.88 104 GLY A CA 1
ATOM 730 C C . GLY A 1 104 ? -8.926 4.298 13.476 1.00 80.88 104 GLY A C 1
ATOM 731 O O . GLY A 1 104 ? -8.465 4.606 14.575 1.00 80.88 104 GLY A O 1
ATOM 732 N N . GLY A 1 105 ? -8.970 5.173 12.468 1.00 87.75 105 GLY A N 1
ATOM 733 C CA . GLY A 1 105 ? -8.574 6.575 12.611 1.00 87.75 105 GLY A CA 1
ATOM 734 C C . GLY A 1 105 ? -7.065 6.779 12.791 1.00 87.75 105 GLY A C 1
ATOM 735 O O . GLY A 1 105 ? -6.250 5.972 12.352 1.00 87.75 105 GLY A O 1
ATOM 736 N N . LYS A 1 106 ? -6.666 7.897 13.413 1.00 88.69 106 LYS A N 1
ATOM 737 C CA . LYS A 1 106 ? -5.269 8.385 13.405 1.00 88.69 106 LYS A CA 1
ATOM 738 C C . LYS A 1 106 ? -4.259 7.389 13.993 1.00 88.69 106 LYS A C 1
ATOM 740 O O . LYS A 1 106 ? -3.201 7.185 13.414 1.00 88.69 106 LYS A O 1
ATOM 745 N N . LYS A 1 107 ? -4.589 6.739 15.115 1.00 88.94 107 LYS A N 1
ATOM 746 C CA . LYS A 1 107 ? -3.686 5.773 15.771 1.00 88.94 107 LYS A CA 1
ATOM 747 C C . LYS A 1 107 ? -3.486 4.521 14.918 1.00 88.94 107 LYS A C 1
ATOM 749 O O . LYS A 1 107 ? -2.360 4.058 14.749 1.00 88.94 107 LYS A O 1
ATOM 754 N N . ALA A 1 108 ? -4.571 4.017 14.334 1.00 85.12 108 ALA A N 1
ATOM 755 C CA . ALA A 1 108 ? -4.511 2.892 13.414 1.00 85.12 108 ALA A CA 1
ATOM 756 C C . ALA A 1 108 ? -3.798 3.265 12.106 1.00 85.12 108 ALA A C 1
ATOM 758 O O . ALA A 1 108 ? -3.104 2.423 11.550 1.00 85.12 108 ALA A O 1
ATOM 759 N N . ALA A 1 109 ? -3.881 4.521 11.653 1.00 87.06 109 ALA A N 1
ATOM 760 C CA . ALA A 1 109 ? -3.098 5.021 10.524 1.00 87.06 109 ALA A CA 1
ATOM 761 C C . ALA A 1 109 ? -1.593 4.935 10.800 1.00 87.06 109 ALA A C 1
ATOM 763 O O . ALA A 1 109 ? -0.855 4.416 9.973 1.00 87.06 109 ALA A O 1
ATOM 764 N N . THR A 1 110 ? -1.132 5.374 11.973 1.00 91.00 110 THR A N 1
ATOM 765 C CA . THR A 1 110 ? 0.289 5.277 12.338 1.00 91.00 110 THR A CA 1
ATOM 766 C C . THR A 1 110 ? 0.739 3.822 12.458 1.00 91.00 110 THR A C 1
ATOM 768 O O . THR A 1 110 ? 1.769 3.451 11.900 1.00 91.00 110 THR A O 1
ATOM 771 N N . ALA A 1 111 ? -0.051 2.971 13.120 1.00 90.44 111 ALA A N 1
ATOM 772 C CA . ALA A 1 111 ? 0.252 1.543 13.224 1.00 90.44 111 ALA A CA 1
ATOM 773 C C . ALA A 1 111 ? 0.294 0.875 11.840 1.00 90.44 111 ALA A C 1
ATOM 775 O O . ALA A 1 111 ? 1.244 0.166 11.511 1.00 90.44 111 ALA A O 1
ATOM 776 N N . GLY A 1 112 ? -0.691 1.169 10.992 1.00 83.56 112 GLY A N 1
ATOM 777 C CA . GLY A 1 112 ? -0.757 0.690 9.619 1.00 83.56 112 GLY A CA 1
ATOM 778 C C . GLY A 1 112 ? 0.401 1.201 8.764 1.00 83.56 112 GLY A C 1
ATOM 779 O O . GLY A 1 112 ? 0.956 0.436 7.984 1.00 83.56 112 GLY A O 1
ATOM 780 N N . ALA A 1 113 ? 0.833 2.450 8.946 1.00 90.75 113 ALA A N 1
ATOM 781 C CA . ALA A 1 113 ? 1.993 3.026 8.271 1.00 90.75 113 ALA A CA 1
ATOM 782 C C . ALA A 1 113 ? 3.285 2.281 8.636 1.00 90.75 113 ALA A C 1
ATOM 784 O O . ALA A 1 113 ? 4.071 1.935 7.754 1.00 90.75 113 ALA A O 1
ATOM 785 N N . ILE A 1 114 ? 3.482 1.995 9.927 1.00 90.88 114 ILE A N 1
ATOM 786 C CA . ILE A 1 114 ? 4.643 1.249 10.427 1.00 90.88 114 ILE A CA 1
ATOM 787 C C . ILE A 1 114 ? 4.624 -0.182 9.891 1.00 90.88 114 ILE A C 1
ATOM 789 O O . ILE A 1 114 ? 5.629 -0.644 9.355 1.00 90.88 114 ILE A O 1
ATOM 793 N N . VAL A 1 115 ? 3.487 -0.876 9.976 1.00 91.31 115 VAL A N 1
ATOM 794 C CA . VAL A 1 115 ? 3.350 -2.254 9.482 1.00 91.31 115 VAL A CA 1
ATOM 795 C C . VAL A 1 115 ? 3.508 -2.311 7.960 1.00 91.31 115 VAL A C 1
ATOM 797 O O . VAL A 1 115 ? 4.228 -3.164 7.446 1.00 91.31 115 VAL A O 1
ATOM 800 N N . GLY A 1 116 ? 2.903 -1.379 7.226 1.00 85.38 116 GLY A N 1
ATOM 801 C CA . GLY A 1 116 ? 2.992 -1.292 5.771 1.00 85.38 116 GLY A CA 1
ATOM 802 C C . GLY A 1 116 ? 4.403 -0.962 5.283 1.00 85.38 116 GLY A C 1
ATOM 803 O O . GLY A 1 116 ? 4.926 -1.637 4.393 1.00 85.38 116 GLY A O 1
ATOM 804 N N . GLY A 1 117 ? 5.064 0.026 5.890 1.00 87.06 117 GLY A N 1
ATOM 805 C CA . GLY A 1 117 ? 6.442 0.403 5.568 1.00 87.06 117 GLY A CA 1
ATOM 806 C C . GLY A 1 117 ? 7.460 -0.655 5.998 1.00 87.06 117 GLY A C 1
ATOM 807 O O . GLY A 1 117 ? 8.321 -1.058 5.215 1.00 87.06 117 GLY A O 1
ATOM 808 N N . GLY A 1 118 ? 7.328 -1.166 7.222 1.00 86.38 118 GLY A N 1
ATOM 809 C CA . GLY A 1 118 ? 8.184 -2.213 7.776 1.00 86.38 118 GLY A CA 1
ATOM 810 C C . GLY A 1 118 ? 8.044 -3.539 7.029 1.00 86.38 118 GLY A C 1
ATOM 811 O O . GLY A 1 118 ? 9.043 -4.130 6.619 1.00 86.38 118 GLY A O 1
ATOM 812 N N . GLY A 1 119 ? 6.813 -3.975 6.753 1.00 86.12 119 GLY A N 1
ATOM 813 C CA . GLY A 1 119 ? 6.531 -5.203 6.008 1.00 86.12 119 GLY A CA 1
ATOM 814 C C . GLY A 1 119 ? 7.051 -5.152 4.570 1.00 86.12 119 GLY A C 1
ATOM 815 O O . GLY A 1 119 ? 7.698 -6.091 4.101 1.00 86.12 119 GLY A O 1
ATOM 816 N N . THR A 1 120 ? 6.863 -4.030 3.871 1.00 84.50 120 THR A N 1
ATOM 817 C CA . THR A 1 120 ? 7.396 -3.862 2.508 1.00 84.50 120 THR A CA 1
ATOM 818 C C . THR A 1 120 ? 8.918 -3.713 2.468 1.00 84.50 120 THR A C 1
ATOM 820 O O . THR A 1 120 ? 9.555 -4.173 1.509 1.00 84.50 120 THR A O 1
ATOM 823 N N . TYR A 1 121 ? 9.528 -3.141 3.509 1.00 87.38 121 TYR A N 1
ATOM 824 C CA . TYR A 1 121 ? 10.980 -3.114 3.675 1.00 87.38 121 TYR A CA 1
ATOM 825 C C . TYR A 1 121 ? 11.544 -4.525 3.872 1.00 87.38 121 TYR A C 1
ATOM 827 O O . TYR A 1 121 ? 12.458 -4.927 3.144 1.00 87.38 121 TYR A O 1
ATOM 835 N N . LEU A 1 122 ? 10.959 -5.310 4.783 1.00 86.81 122 LEU A N 1
ATOM 836 C CA . LEU A 1 122 ? 11.354 -6.698 5.028 1.00 86.81 122 LEU A CA 1
ATOM 837 C C . LEU A 1 122 ? 11.170 -7.566 3.780 1.00 86.81 122 LEU A C 1
ATOM 839 O O . LEU A 1 122 ? 12.093 -8.287 3.406 1.00 86.81 122 LEU A O 1
ATOM 843 N N . TYR A 1 123 ? 10.049 -7.431 3.067 1.00 82.31 123 TYR A N 1
ATOM 844 C CA . TYR A 1 123 ? 9.832 -8.100 1.780 1.00 82.31 123 TYR A CA 1
ATOM 845 C C . TYR A 1 123 ? 10.900 -7.721 0.746 1.00 82.31 123 TYR A C 1
ATOM 847 O O . TYR A 1 123 ? 11.443 -8.565 0.032 1.00 82.31 123 TYR A O 1
ATOM 855 N N . SER A 1 124 ? 11.252 -6.437 0.671 1.00 81.06 124 SER A N 1
ATOM 856 C CA . SER A 1 124 ? 12.305 -5.967 -0.230 1.00 81.06 124 SER A CA 1
ATOM 857 C C . SER A 1 124 ? 13.679 -6.518 0.154 1.00 81.06 124 SER A C 1
ATOM 859 O O . SER A 1 124 ? 14.498 -6.759 -0.735 1.00 81.06 124 SER A O 1
ATOM 861 N N . ARG A 1 125 ? 13.941 -6.727 1.450 1.00 81.12 125 ARG A N 1
ATOM 862 C CA . ARG A 1 125 ? 15.178 -7.319 1.973 1.00 81.12 125 ARG A CA 1
ATOM 863 C C . ARG A 1 125 ? 15.240 -8.826 1.719 1.00 81.12 125 ARG A C 1
ATOM 865 O O . ARG A 1 125 ? 16.242 -9.293 1.186 1.00 81.12 125 ARG A O 1
ATOM 872 N N . SER A 1 126 ? 14.174 -9.578 1.989 1.00 79.19 126 SER A N 1
ATOM 873 C CA . SER A 1 126 ? 14.129 -11.031 1.751 1.00 79.19 126 SER A CA 1
ATOM 874 C C . SER A 1 126 ? 14.291 -11.371 0.266 1.00 79.19 126 SER A C 1
ATOM 876 O O . SER A 1 1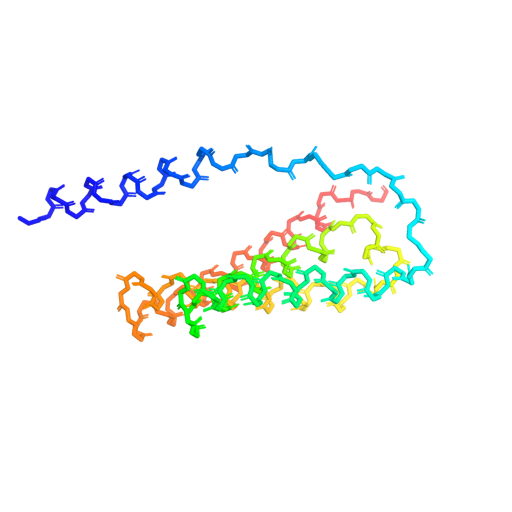26 ? 15.039 -12.275 -0.105 1.00 79.19 126 SER A O 1
ATOM 878 N N . LYS A 1 127 ? 13.699 -10.564 -0.619 1.00 73.50 127 LYS A N 1
ATOM 879 C CA . LYS A 1 127 ? 13.854 -10.689 -2.075 1.00 73.50 127 LYS A CA 1
ATOM 880 C C . LYS A 1 127 ? 15.259 -10.331 -2.577 1.00 73.50 127 LYS A C 1
ATOM 882 O O . LYS A 1 127 ? 15.600 -10.661 -3.712 1.00 73.50 127 LYS A O 1
ATOM 887 N N . ARG A 1 128 ? 16.069 -9.627 -1.772 1.00 67.69 128 ARG A N 1
ATOM 888 C CA . ARG A 1 128 ? 17.505 -9.424 -2.037 1.00 67.69 128 ARG A CA 1
ATOM 889 C C . ARG A 1 128 ? 18.313 -10.649 -1.621 1.00 67.69 128 ARG A C 1
ATOM 891 O O . ARG A 1 128 ? 19.175 -11.034 -2.392 1.00 67.69 128 ARG A O 1
ATOM 898 N N . ALA A 1 129 ? 17.994 -11.250 -0.475 1.00 65.50 129 ALA A N 1
ATOM 899 C CA . ALA A 1 129 ? 18.675 -12.445 0.025 1.00 65.50 129 ALA A CA 1
ATOM 900 C C . ALA A 1 129 ? 18.450 -13.676 -0.872 1.00 65.50 129 ALA A C 1
ATOM 902 O O . ALA A 1 129 ? 19.364 -14.456 -1.084 1.00 65.50 129 ALA A O 1
ATOM 903 N N . ARG A 1 130 ? 17.255 -13.820 -1.466 1.00 64.25 130 ARG A N 1
ATOM 904 C CA . ARG A 1 130 ? 16.908 -14.943 -2.363 1.00 64.25 130 ARG A CA 1
ATOM 905 C C . ARG A 1 130 ? 17.377 -14.801 -3.815 1.00 64.25 130 ARG A C 1
ATOM 907 O O . ARG A 1 130 ? 16.937 -15.566 -4.665 1.00 64.25 130 ARG A O 1
ATOM 914 N N . ARG A 1 131 ? 18.185 -13.794 -4.148 1.00 56.78 131 ARG A N 1
ATOM 915 C CA . ARG A 1 131 ? 18.847 -13.740 -5.456 1.00 56.78 131 ARG A CA 1
ATOM 916 C C . ARG A 1 131 ? 20.276 -14.233 -5.256 1.00 56.78 131 ARG A C 1
ATOM 918 O O . ARG A 1 131 ? 21.108 -13.384 -4.935 1.00 56.78 131 ARG A O 1
ATOM 925 N N . PRO A 1 132 ? 20.540 -15.551 -5.381 1.00 51.41 132 PRO A N 1
ATOM 926 C CA . PRO A 1 132 ? 21.912 -15.997 -5.539 1.00 51.41 132 PRO A CA 1
ATOM 927 C C . PRO A 1 132 ? 22.452 -15.320 -6.803 1.00 51.41 132 PRO A C 1
ATOM 929 O O . PRO A 1 132 ? 21.708 -15.122 -7.774 1.00 51.41 132 PRO A O 1
ATOM 932 N N . TYR A 1 133 ? 23.686 -14.840 -6.707 1.00 50.19 133 TYR A N 1
ATOM 933 C CA . TYR A 1 133 ? 24.491 -14.581 -7.891 1.00 50.19 133 TYR A CA 1
ATOM 934 C C . TYR A 1 133 ? 24.702 -15.896 -8.636 1.00 50.19 133 TYR A C 1
ATOM 936 O O . TYR A 1 133 ? 24.825 -16.927 -7.936 1.00 50.19 133 TYR A O 1
#

pLDDT: mean 79.58, std 13.1, range [43.94, 92.44]

Mean predicted aligned error: 10.36 Å

Secondary structure (DSSP, 8-state):
-HHHHHHHHHHHHHHHHT------------SS-HHHHHHHHHHHHHHHHHHHHHHHHHHHHHHHHHHHHHHSHHHHHHS-HHHHHHHHHHHHHHHHHHHHHHHHHHHHHHHHHHHHHHHHHHHHHHHHHT---

Foldseek 3Di:
DVVVVVVVVVVVVVVVVPDDDPPPDDPDPDPDDLVVVLVCQLQVQLVVLCVVPNPLRSLQRNLVSQLVSLPDPSVVVPPDLVVSLVSNLSSQLSNQLSVLCVPPRDVRSNVRSCCRNVVSNVVSVVVVVPDDD

Nearest PDB structures (foldseek):
  6zka-assembly1_V  TM=4.904E-01  e=1.298E+00  Ovis aries
  8uez-assembly1_1Y  TM=4.466E-01  e=1.751E+00  Sus scrofa

Sequence (133 aa):
MKKLLILMTCFVFLATAVVPETFGQDRRRSRFGRKSRTAAIIGGGAVAGALLGGTKGAAIGGGGATVYAMNRGAARRNFKRRNRTLATVAGGTALGAGVGAAAGGKKAATAGAIVGGGGTYLYSRSKRARRPY

Solvent-accessible surface area (backbone atoms only — not comparable to full-atom values): 6726 Å² total; per-residue (Å²): 111,71,69,59,53,51,51,51,51,51,49,52,52,50,57,60,68,67,68,73,80,93,81,78,74,78,88,70,84,65,92,66,52,68,66,56,53,40,50,48,45,20,52,47,24,18,50,56,18,28,76,77,44,40,75,38,21,19,27,29,24,22,8,48,27,26,37,52,39,44,68,33,76,65,35,60,78,75,43,57,72,66,61,34,51,53,45,25,19,53,11,22,18,34,21,20,22,14,49,17,35,69,76,57,34,73,68,31,12,54,52,21,21,50,50,21,23,50,51,38,43,50,51,55,48,53,62,52,69,72,53,78,131